Protein AF-A0A538U1G6-F1 (afdb_monomer)

Solvent-accessible surface area (backbone ato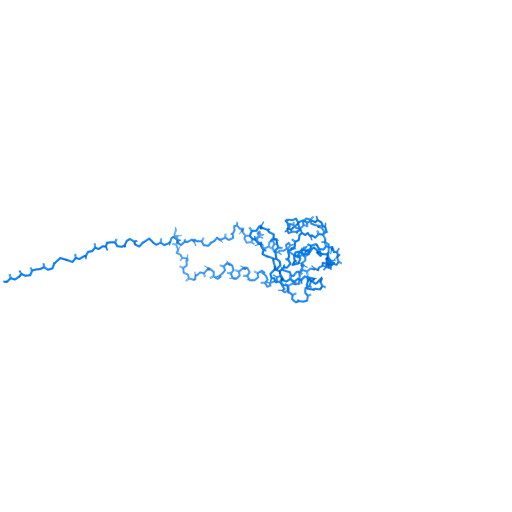ms only — not comparable to full-atom values): 9414 Å² total; per-residue (Å²): 134,85,90,82,88,84,81,88,82,83,86,78,81,78,78,76,78,78,81,74,76,73,84,72,76,93,62,54,72,68,61,48,52,50,55,58,54,55,48,62,74,30,71,32,44,47,66,42,70,46,66,48,100,86,64,50,39,25,27,69,40,59,41,85,93,20,35,31,42,76,36,66,58,49,61,65,27,33,53,58,24,49,74,87,37,44,70,78,46,56,79,68,60,72,68,76,65,52,76,70,41,69,43,47,32,38,28,35,47,94,91,38,81,44,80,31,66,32,50,31,32,59,55,52,68,67,61,49,51,48,53,52,49,47,49,51,45,59,67,50,48,68,70,56,62,96,78,76,80,72,86,78,132

Mean predicted aligned error: 11.82 Å

Nearest PDB structures (foldseek):
  5tnz-assembly1_A  TM=6.869E-01  e=6.426E-06  Homo sapiens
  5to0-assembly1_A  TM=6.856E-01  e=5.693E-06  Homo sapiens
  5m3n-assembly1_A  TM=6.978E-01  e=1.250E-05  Homo sapiens
  8e2k-assembly1_X  TM=6.583E-01  e=8.186E-06  Homo sapiens
  5to1-assembly1_A  TM=6.958E-01  e=2.433E-05  Homo sapiens

Sequence (153 aa):
MRTRSWLLLGALLLTSPAAAKEPKCPLDLATCLAQFEHMRDRPWLGVHLDPDSTGHSVVVDVGSGTPAQKAGLRPGDVLESIENRPPSEWFAGKAGWKNGDSGVIKVTRAGRTQNLTLRYEKIPEDVLAKAIGTHMIEGHLAYMHPGSETESH

InterPro domains:
  IPR036034 PDZ superfamily [G3DSA:2.30.42.10] (39-123)
  IPR036034 PDZ superfamily [SSF50156] (42-124)
  IPR041489 PDZ domain 6 [PF17820] (58-86)

pLDDT: mean 79.8, std 17.52, range [40.28, 97.5]

Secondary structure (DSSP, 8-state):
---------------PPP-------SS-HHHHHHHHHTTTTS-B--EEEEE-TTS-EEEEEE-TTSHHHHHT--TT-EEEEETTB-HHHHTTTTT-PPTT-EEEEEEEETTEEEEEEEE-BPPPHHHHHHHHHHIIIIIIITT--TT------

Radius of gyration: 25.15 Å; Cα contacts (8 Å, |Δi|>4): 191; chains: 1; bounding box: 76×28×74 Å

Foldseek 3Di:
DDDDDDDDDDDDDDDDDPPDPPDDDPDDPVVVVVVLVVLQFAFDQQFDWDQDPVGFTFTQDHDPPGLCVVQPHDGGKGWQDKQPHGPVCSVVVNPVDDQQDKIWTWTAHPNDIDTTITGTHGDDPVNSVVVVCCCCCVVPVVPPDPPPPPDDD

Structure (mmCIF, N/CA/C/O backbone):
data_AF-A0A538U1G6-F1
#
_entry.id   AF-A0A538U1G6-F1
#
loop_
_atom_site.group_PDB
_atom_site.id
_atom_site.type_symbol
_atom_site.label_atom_id
_atom_site.label_alt_id
_atom_site.label_comp_id
_atom_site.label_asym_id
_atom_site.label_entity_id
_atom_site.label_seq_id
_atom_site.pdbx_PDB_ins_code
_atom_site.Cartn_x
_atom_site.Cartn_y
_atom_site.Cartn_z
_atom_site.occupancy
_atom_site.B_iso_or_equiv
_atom_site.auth_seq_id
_atom_site.auth_comp_id
_atom_site.auth_asym_id
_atom_site.auth_atom_id
_atom_site.pdbx_PDB_model_num
ATOM 1 N N . MET A 1 1 ? -62.814 4.498 -55.520 1.00 43.91 1 MET A N 1
ATOM 2 C CA . MET A 1 1 ? -61.401 4.405 -55.963 1.00 43.91 1 MET A CA 1
ATOM 3 C C . MET A 1 1 ? -60.529 5.286 -55.068 1.00 43.91 1 MET A C 1
ATOM 5 O O . MET A 1 1 ? -60.924 6.422 -54.867 1.00 43.91 1 MET A O 1
ATOM 9 N N . ARG A 1 2 ? -59.366 4.762 -54.620 1.00 44.31 2 ARG A N 1
ATOM 10 C CA . ARG A 1 2 ? -58.181 5.435 -54.005 1.00 44.31 2 ARG A CA 1
ATOM 11 C C . ARG A 1 2 ? -58.363 6.068 -52.608 1.00 44.31 2 ARG A C 1
ATOM 13 O O . ARG A 1 2 ? -59.043 7.069 -52.476 1.00 44.31 2 ARG A O 1
ATOM 20 N N . THR A 1 3 ? -57.964 5.404 -51.514 1.00 60.50 3 THR A N 1
ATOM 21 C CA . THR A 1 3 ? -56.619 5.321 -50.873 1.00 60.50 3 THR A CA 1
ATOM 22 C C . THR A 1 3 ? -56.043 6.653 -50.364 1.00 60.50 3 THR A C 1
ATOM 24 O O . THR A 1 3 ? -55.771 7.538 -51.166 1.00 60.50 3 THR A O 1
ATOM 27 N N . ARG A 1 4 ? -55.721 6.739 -49.056 1.00 47.56 4 ARG A N 1
ATOM 28 C CA . ARG A 1 4 ? -54.328 6.757 -48.537 1.00 47.56 4 ARG A CA 1
ATOM 29 C C . ARG A 1 4 ? -54.223 7.068 -47.031 1.00 47.56 4 ARG A C 1
ATOM 31 O O . ARG A 1 4 ? -54.672 8.108 -46.568 1.00 47.56 4 ARG A O 1
ATOM 38 N N . SER A 1 5 ? -53.536 6.163 -46.328 1.00 54.09 5 SER A N 1
ATOM 39 C CA . SER A 1 5 ? -52.894 6.328 -45.020 1.00 54.09 5 SER A CA 1
ATOM 40 C C . SER A 1 5 ? -52.084 7.614 -44.894 1.00 54.09 5 SER A C 1
ATOM 42 O O . SER A 1 5 ? -51.380 7.969 -45.839 1.00 54.09 5 SER A O 1
ATOM 44 N N . TRP A 1 6 ? -52.060 8.201 -43.695 1.00 51.72 6 TRP A N 1
ATOM 45 C CA . TRP A 1 6 ? -50.956 9.046 -43.236 1.00 51.72 6 TRP A CA 1
ATOM 46 C C . TRP A 1 6 ? -50.348 8.438 -41.970 1.00 51.72 6 TRP A C 1
ATOM 48 O O . TRP A 1 6 ? -51.027 8.208 -40.972 1.00 51.72 6 TRP A O 1
ATOM 58 N N . LEU A 1 7 ? -49.072 8.089 -42.109 1.00 51.78 7 LEU A N 1
ATOM 59 C CA . LEU A 1 7 ? -48.207 7.424 -41.146 1.00 51.78 7 LEU A CA 1
ATOM 60 C C . LEU A 1 7 ? -47.632 8.428 -40.137 1.00 51.78 7 LEU A C 1
ATOM 62 O O . LEU A 1 7 ? -47.325 9.567 -40.477 1.00 51.78 7 LEU A O 1
ATOM 66 N N . LEU A 1 8 ? -47.453 7.931 -38.915 1.00 61.88 8 LEU A N 1
ATOM 67 C CA . LEU A 1 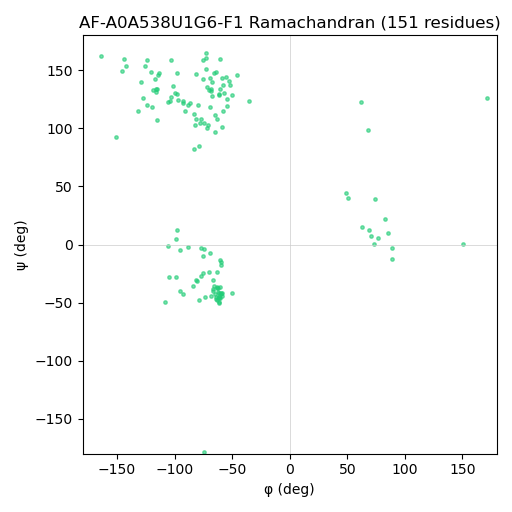8 ? -46.648 8.480 -37.824 1.00 61.88 8 LEU A CA 1
ATOM 68 C C . LEU A 1 8 ? -45.189 8.710 -38.254 1.00 61.88 8 LEU A C 1
ATOM 70 O O . LEU A 1 8 ? -44.619 7.855 -38.926 1.00 61.88 8 LEU A O 1
ATOM 74 N N . LEU A 1 9 ? -44.548 9.770 -37.753 1.00 51.62 9 LEU A N 1
ATOM 75 C CA . LEU A 1 9 ? -43.089 9.816 -37.587 1.00 51.62 9 LEU A CA 1
ATOM 76 C C . LEU A 1 9 ? -42.725 10.726 -36.405 1.00 51.62 9 LEU A C 1
ATOM 78 O O . LEU A 1 9 ? -42.587 11.939 -36.539 1.00 51.62 9 LEU A O 1
ATOM 82 N N . GLY A 1 10 ? -42.597 10.111 -35.228 1.00 51.12 10 GLY A N 1
ATOM 83 C CA . GLY A 1 10 ? -41.933 10.706 -34.072 1.00 51.12 10 GLY A CA 1
ATOM 84 C C . GLY A 1 10 ? -40.421 10.574 -34.234 1.00 51.12 10 GLY A C 1
ATOM 85 O O . GLY A 1 10 ? -39.904 9.464 -34.354 1.00 51.12 10 GLY A O 1
ATOM 86 N N . ALA A 1 11 ? -39.718 11.703 -34.262 1.00 56.59 11 ALA A N 1
ATOM 87 C CA . ALA A 1 11 ? -38.263 11.745 -34.292 1.00 56.59 11 ALA A CA 1
ATOM 88 C C . ALA A 1 11 ? -37.713 11.479 -32.881 1.00 56.59 11 ALA A C 1
ATOM 90 O O . ALA A 1 11 ? -37.776 12.341 -32.005 1.00 56.59 11 ALA A O 1
ATOM 91 N N . LEU A 1 12 ? -37.191 10.272 -32.660 1.00 56.81 12 LEU A N 1
ATOM 92 C CA . LEU A 1 12 ? -36.454 9.910 -31.453 1.00 56.81 12 LEU A CA 1
ATOM 93 C C . LEU A 1 12 ? -35.003 10.394 -31.614 1.00 56.81 12 LEU A C 1
ATOM 95 O O . LEU A 1 12 ? -34.222 9.802 -32.357 1.00 56.81 12 LEU A O 1
ATOM 99 N N . LEU A 1 13 ? -34.654 11.503 -30.958 1.00 55.91 13 LEU A N 1
ATOM 100 C CA . LEU A 1 13 ? -33.278 11.999 -30.895 1.00 55.91 13 LEU A CA 1
ATOM 101 C C . LEU A 1 13 ? -32.450 11.064 -30.003 1.00 55.91 13 LEU A C 1
ATOM 103 O O . LEU A 1 13 ? -32.545 11.103 -28.779 1.00 55.91 13 LEU A O 1
ATOM 107 N N . LEU A 1 14 ? -31.641 10.213 -30.633 1.00 55.81 14 LEU A N 1
ATOM 108 C CA . LEU A 1 14 ? -30.594 9.436 -29.976 1.00 55.81 14 LEU A CA 1
ATOM 109 C C . LEU A 1 14 ? -29.455 10.386 -29.586 1.00 55.81 14 LEU A C 1
ATOM 111 O O . LEU A 1 14 ? -28.635 10.761 -30.420 1.00 55.81 14 LEU A O 1
ATOM 115 N N . THR A 1 15 ? -29.393 10.789 -28.320 1.00 53.09 15 THR A N 1
ATOM 116 C CA . THR A 1 15 ? -28.192 11.419 -27.764 1.00 53.09 15 THR A CA 1
ATOM 117 C C . THR A 1 15 ? -27.143 10.333 -27.554 1.00 53.09 15 THR A C 1
ATOM 119 O O . THR A 1 15 ? -27.254 9.532 -26.625 1.00 53.09 15 THR A O 1
ATOM 122 N N . SER A 1 16 ? -26.137 10.266 -28.423 1.00 55.94 16 SER A N 1
ATOM 123 C CA . SER A 1 16 ? -24.970 9.413 -28.189 1.00 55.94 16 SER A CA 1
ATOM 124 C C . SER A 1 16 ? -24.265 9.850 -26.898 1.00 55.94 16 SER A C 1
ATOM 126 O O . SER A 1 16 ? -24.039 11.052 -26.725 1.00 55.94 16 SER A O 1
ATOM 128 N N . PRO A 1 17 ? -23.888 8.926 -25.994 1.00 53.06 17 PRO A N 1
ATOM 129 C CA . PRO A 1 17 ? -23.036 9.293 -24.880 1.00 53.06 17 PRO A CA 1
ATOM 130 C C . PRO A 1 17 ? -21.668 9.641 -25.466 1.00 53.06 17 PRO A C 1
ATOM 132 O O . PRO A 1 17 ? -21.107 8.886 -26.262 1.00 53.06 17 PRO A O 1
ATOM 135 N N . ALA A 1 18 ? -21.151 10.817 -25.118 1.00 51.97 18 ALA A N 1
ATOM 136 C CA . ALA A 1 18 ? -19.780 11.179 -25.425 1.00 51.97 18 ALA A CA 1
ATOM 137 C C . ALA A 1 18 ? -18.862 10.083 -24.867 1.00 51.97 18 ALA A C 1
ATOM 139 O O . ALA A 1 18 ? -18.870 9.820 -23.665 1.00 51.97 18 ALA A O 1
ATOM 140 N N . ALA A 1 19 ? -18.106 9.428 -25.746 1.00 51.38 19 ALA A N 1
ATOM 141 C CA . ALA A 1 19 ? -17.044 8.518 -25.357 1.00 51.38 19 ALA A CA 1
ATOM 142 C C . ALA A 1 19 ? -16.034 9.308 -24.515 1.00 51.38 19 ALA A C 1
ATOM 144 O O . ALA A 1 19 ? -15.253 10.104 -25.041 1.00 51.38 19 ALA A O 1
ATOM 145 N N . ALA A 1 20 ? -16.096 9.146 -23.195 1.00 51.38 20 ALA A N 1
ATOM 146 C CA . ALA A 1 20 ? -15.079 9.661 -22.301 1.00 51.38 20 ALA A CA 1
ATOM 147 C C . ALA A 1 20 ? -13.775 8.936 -22.655 1.00 51.38 20 ALA A C 1
ATOM 149 O O . ALA A 1 20 ? -13.654 7.737 -22.424 1.00 51.38 20 ALA A O 1
ATOM 150 N N . LYS A 1 21 ? -12.823 9.641 -23.278 1.00 52.31 21 LYS A N 1
ATOM 151 C CA . LYS A 1 21 ? -11.456 9.132 -23.425 1.00 52.31 21 LYS A CA 1
ATOM 152 C C . LYS A 1 21 ? -10.944 8.860 -22.016 1.00 52.31 21 LYS A C 1
ATOM 154 O O . LYS A 1 21 ? -10.838 9.796 -21.225 1.00 52.31 21 LYS A O 1
ATOM 159 N N . GLU A 1 22 ? -10.689 7.595 -21.707 1.00 53.59 22 GLU A N 1
ATOM 160 C CA . GLU A 1 22 ? -10.115 7.198 -20.426 1.00 53.59 22 GLU A CA 1
ATOM 161 C C . GLU A 1 22 ? -8.834 8.001 -20.166 1.00 53.59 22 GLU A C 1
ATOM 163 O O . GLU A 1 22 ? -8.087 8.314 -21.108 1.00 53.59 22 GLU A O 1
ATOM 168 N N . PRO A 1 23 ? -8.599 8.421 -18.914 1.00 57.72 23 PRO A N 1
ATOM 169 C CA . PRO A 1 23 ? -7.501 9.316 -18.606 1.00 57.72 23 PRO A CA 1
ATOM 170 C C . PRO A 1 23 ? -6.173 8.608 -18.881 1.00 57.72 23 PRO A C 1
ATOM 172 O O . PRO A 1 23 ? -5.778 7.685 -18.173 1.00 57.72 23 PRO A O 1
ATOM 175 N N . LYS A 1 24 ? -5.461 9.069 -19.913 1.00 68.31 24 LYS A N 1
ATOM 176 C CA . LYS A 1 24 ? -4.052 8.727 -20.120 1.00 68.31 24 LYS A CA 1
ATOM 177 C C . LYS A 1 24 ? -3.270 9.157 -18.875 1.00 68.31 24 LYS A C 1
ATOM 179 O O . LYS A 1 24 ? -3.506 10.254 -18.363 1.00 68.31 24 LYS A O 1
ATOM 184 N N . CYS A 1 25 ? -2.343 8.320 -18.405 1.00 74.44 25 CYS A N 1
ATOM 185 C CA . CYS A 1 25 ? -1.419 8.700 -17.335 1.00 74.44 25 CYS A CA 1
ATOM 186 C C . CYS A 1 25 ? -0.758 10.050 -17.691 1.00 74.44 25 CYS A C 1
ATOM 188 O O . CYS A 1 25 ? -0.262 10.192 -18.811 1.00 74.44 25 CYS A O 1
ATOM 190 N N . PRO A 1 26 ? -0.768 11.051 -16.793 1.00 82.19 26 PRO A N 1
ATOM 191 C CA . PRO A 1 26 ? -0.273 12.393 -17.105 1.00 82.19 26 PRO A CA 1
ATOM 192 C C . PRO A 1 26 ? 1.261 12.495 -17.116 1.00 82.19 26 PRO A C 1
ATOM 194 O O . PRO A 1 26 ? 1.795 13.569 -17.381 1.00 82.19 26 PRO A O 1
ATOM 197 N N . LEU A 1 27 ? 1.968 11.411 -16.786 1.00 85.81 27 LEU A N 1
ATOM 198 C CA . LEU A 1 27 ? 3.423 11.367 -16.656 1.00 85.81 27 LEU A CA 1
ATOM 199 C C . LEU A 1 27 ? 4.068 10.812 -17.928 1.00 85.81 27 LEU A C 1
ATOM 201 O O . LEU A 1 27 ? 3.511 9.926 -18.576 1.00 85.81 27 LEU A O 1
ATOM 205 N N . ASP A 1 28 ? 5.272 11.282 -18.257 1.00 88.81 28 ASP A N 1
ATOM 206 C CA . ASP A 1 28 ? 6.097 10.634 -19.276 1.00 88.81 28 ASP A CA 1
ATOM 207 C C . ASP A 1 28 ? 6.679 9.304 -18.760 1.00 88.81 28 ASP A C 1
ATOM 209 O O . ASP A 1 28 ? 6.750 9.054 -17.552 1.00 88.81 28 ASP A O 1
ATOM 213 N N . LEU A 1 29 ? 7.106 8.443 -19.689 1.00 86.38 29 LEU A N 1
ATOM 214 C CA . LEU A 1 29 ? 7.574 7.094 -19.370 1.00 86.38 29 LEU A CA 1
ATOM 215 C C . LEU A 1 29 ? 8.763 7.094 -18.400 1.00 86.38 29 LEU A C 1
ATOM 217 O O . LEU A 1 29 ? 8.792 6.276 -17.483 1.00 86.38 29 LEU A O 1
ATOM 221 N N . ALA A 1 30 ? 9.733 7.996 -18.575 1.00 89.50 30 ALA A N 1
ATOM 222 C CA . ALA A 1 30 ? 10.913 8.031 -17.718 1.00 89.50 30 ALA A CA 1
ATOM 223 C C . ALA A 1 30 ? 10.540 8.460 -16.292 1.00 89.50 30 ALA A C 1
ATOM 225 O O . ALA A 1 30 ? 10.943 7.805 -15.330 1.00 89.50 30 ALA A O 1
ATOM 226 N N . THR A 1 31 ? 9.698 9.487 -16.152 1.00 90.69 31 THR A N 1
ATOM 227 C CA . THR A 1 31 ? 9.171 9.917 -14.850 1.00 90.69 31 THR A CA 1
ATOM 228 C C . THR A 1 31 ? 8.347 8.818 -14.175 1.00 90.69 31 THR A C 1
ATOM 230 O O . THR A 1 31 ? 8.490 8.587 -12.974 1.00 90.69 31 THR A O 1
ATOM 233 N N . CYS A 1 32 ? 7.510 8.103 -14.929 1.00 87.62 32 CYS A N 1
ATOM 234 C CA . CYS A 1 32 ? 6.720 6.987 -14.410 1.00 87.62 32 CYS A CA 1
ATOM 235 C C . CYS A 1 32 ? 7.611 5.837 -13.903 1.00 87.62 32 CYS A C 1
ATOM 237 O O . CYS A 1 32 ? 7.446 5.365 -12.777 1.00 87.62 32 CYS A O 1
ATOM 239 N N . LEU A 1 33 ? 8.613 5.421 -14.683 1.00 89.75 33 LEU A N 1
ATOM 240 C CA . LEU A 1 33 ? 9.553 4.373 -14.272 1.00 89.75 33 LEU A CA 1
ATOM 241 C C . LEU A 1 33 ? 10.381 4.782 -13.045 1.00 89.75 33 LEU A C 1
ATOM 243 O O . LEU A 1 33 ? 10.596 3.952 -12.161 1.00 89.75 33 LEU A O 1
ATOM 247 N N . ALA A 1 34 ? 10.770 6.056 -12.937 1.00 88.94 34 ALA A N 1
ATOM 248 C CA . ALA A 1 34 ? 11.432 6.584 -11.745 1.00 88.94 34 ALA A CA 1
ATOM 249 C C . ALA A 1 34 ? 10.525 6.508 -10.500 1.00 88.94 34 ALA A C 1
ATOM 251 O O . ALA A 1 34 ? 10.985 6.158 -9.412 1.00 88.94 34 ALA A O 1
ATOM 252 N N . GLN A 1 35 ? 9.215 6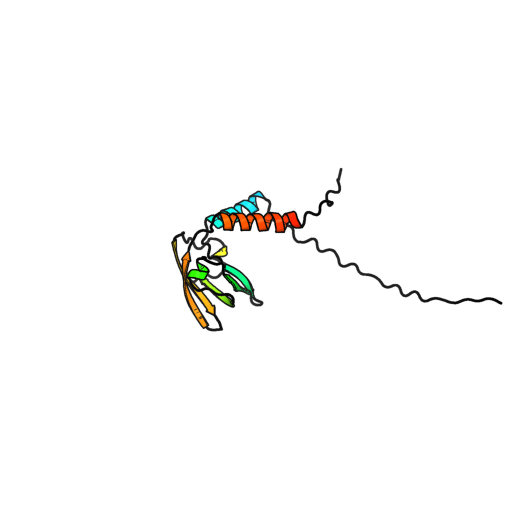.753 -10.642 1.00 86.88 35 GLN A N 1
ATOM 253 C CA . GLN A 1 35 ? 8.266 6.566 -9.536 1.00 86.88 35 GLN A CA 1
ATOM 254 C C . GLN A 1 35 ? 8.194 5.108 -9.069 1.00 86.88 35 GLN A C 1
ATOM 256 O O . GLN A 1 35 ? 8.167 4.857 -7.862 1.00 86.88 35 GLN A O 1
ATOM 261 N N . PHE A 1 36 ? 8.208 4.146 -9.995 1.00 88.56 36 PHE A N 1
ATOM 262 C CA . PHE A 1 36 ? 8.261 2.726 -9.645 1.00 88.56 36 PHE A CA 1
ATOM 263 C C . PHE A 1 36 ? 9.585 2.335 -8.979 1.00 88.56 36 PHE A C 1
ATOM 265 O O . PHE A 1 36 ? 9.586 1.556 -8.026 1.00 88.56 36 PHE A O 1
ATOM 272 N N . GLU A 1 37 ? 10.707 2.896 -9.430 1.00 86.06 37 GLU A N 1
ATOM 273 C CA . GLU A 1 37 ? 12.013 2.698 -8.799 1.00 86.06 37 GLU A CA 1
ATOM 274 C C . GLU A 1 37 ? 12.023 3.175 -7.343 1.00 86.06 37 GLU A C 1
ATOM 276 O O . GLU A 1 37 ? 12.469 2.432 -6.467 1.00 86.06 37 GLU A O 1
ATOM 281 N N . HIS A 1 38 ? 11.417 4.328 -7.050 1.00 84.94 38 HIS A N 1
ATOM 282 C CA . HIS A 1 38 ? 11.280 4.819 -5.678 1.00 84.94 38 HIS A CA 1
ATOM 283 C C . HIS A 1 38 ? 10.499 3.875 -4.754 1.00 84.94 38 HIS A C 1
ATOM 285 O O . HIS A 1 38 ? 10.615 3.992 -3.535 1.00 84.94 38 HIS A O 1
ATOM 291 N N . MET A 1 39 ? 9.724 2.916 -5.273 1.00 85.00 39 MET A N 1
ATOM 292 C CA . MET A 1 39 ? 9.079 1.907 -4.424 1.00 85.00 39 MET A CA 1
ATOM 293 C C . MET A 1 39 ? 10.079 0.910 -3.823 1.00 85.00 39 MET A C 1
ATOM 295 O O . MET A 1 39 ? 9.796 0.351 -2.766 1.00 85.00 39 MET A O 1
ATOM 299 N N . ARG A 1 40 ? 11.259 0.711 -4.432 1.00 84.44 40 ARG A N 1
ATOM 300 C CA . ARG A 1 40 ? 12.327 -0.149 -3.876 1.00 84.44 40 ARG A CA 1
ATOM 301 C C . ARG A 1 40 ? 12.925 0.412 -2.591 1.00 84.44 40 ARG A C 1
ATOM 303 O O . ARG A 1 40 ? 13.370 -0.349 -1.730 1.00 84.44 40 ARG A O 1
ATOM 310 N N . ASP A 1 41 ? 12.934 1.734 -2.478 1.00 79.69 41 ASP A N 1
ATOM 311 C CA . ASP A 1 41 ? 13.548 2.456 -1.365 1.00 79.69 41 ASP A CA 1
ATOM 312 C C . ASP A 1 41 ? 12.589 2.654 -0.193 1.00 79.69 41 ASP A C 1
ATOM 314 O O . ASP A 1 41 ? 12.955 3.216 0.840 1.00 79.69 41 ASP A O 1
ATOM 318 N N . ARG A 1 42 ? 11.342 2.202 -0.344 1.00 80.31 42 ARG A N 1
ATOM 319 C CA . ARG A 1 42 ? 10.268 2.479 0.595 1.00 80.31 42 ARG A CA 1
ATOM 320 C C . ARG A 1 42 ? 9.806 1.200 1.290 1.00 80.31 42 ARG A C 1
ATOM 322 O O . ARG A 1 42 ? 9.800 0.133 0.680 1.00 80.31 42 ARG A O 1
ATOM 329 N N . PRO A 1 43 ? 9.396 1.299 2.564 1.00 81.94 43 PRO A N 1
ATOM 330 C CA . PRO A 1 43 ? 8.787 0.195 3.290 1.00 81.94 43 PRO A CA 1
ATOM 331 C C . PRO A 1 43 ? 7.590 -0.369 2.534 1.00 81.94 43 PRO A C 1
ATOM 333 O O . PRO A 1 43 ? 6.642 0.352 2.218 1.00 81.94 43 PRO A O 1
ATOM 336 N N . TRP A 1 44 ? 7.625 -1.670 2.282 1.00 88.94 44 TRP A N 1
ATOM 337 C CA . TRP A 1 44 ? 6.528 -2.405 1.684 1.00 88.94 44 TRP A CA 1
ATOM 338 C C . TRP A 1 44 ? 5.806 -3.202 2.763 1.00 88.94 44 TRP A C 1
ATOM 340 O O . TRP A 1 44 ? 6.422 -3.942 3.525 1.00 88.94 44 TRP A O 1
ATOM 350 N N . LEU A 1 45 ? 4.488 -3.023 2.849 1.00 91.00 45 LEU A N 1
ATOM 351 C CA . LEU A 1 45 ? 3.653 -3.716 3.831 1.00 91.00 45 LEU A CA 1
ATOM 352 C C . LEU A 1 45 ? 2.952 -4.933 3.223 1.00 91.00 45 LEU A C 1
ATOM 354 O O . LEU A 1 45 ? 2.655 -5.878 3.947 1.00 91.00 45 LEU A O 1
ATOM 358 N N . GLY A 1 46 ? 2.692 -4.914 1.911 1.00 92.25 46 GLY A N 1
ATOM 359 C CA . GLY A 1 46 ? 1.914 -5.947 1.226 1.00 92.25 46 GLY A CA 1
ATOM 360 C C . GLY A 1 46 ? 0.407 -5.878 1.501 1.00 92.25 46 GLY A C 1
ATOM 361 O O . GLY A 1 46 ? -0.236 -6.914 1.657 1.00 92.25 46 GLY A O 1
ATOM 362 N N . VAL A 1 47 ? -0.143 -4.660 1.568 1.00 92.38 47 VAL A N 1
ATOM 363 C CA . VAL A 1 47 ? -1.589 -4.397 1.663 1.00 92.38 47 VAL A CA 1
ATOM 364 C C . VAL A 1 47 ? -2.102 -3.699 0.413 1.00 92.38 47 VAL A C 1
ATOM 366 O O . VAL A 1 47 ? -1.391 -2.878 -0.168 1.00 92.38 47 VAL A O 1
ATOM 369 N N . HIS A 1 48 ? -3.350 -3.980 0.056 1.00 91.19 48 HIS A N 1
ATOM 370 C CA . HIS A 1 48 ? -4.139 -3.134 -0.831 1.00 91.19 48 HIS A CA 1
ATOM 371 C C . HIS A 1 48 ? -5.046 -2.252 0.028 1.00 91.19 48 HIS A C 1
ATOM 373 O O . HIS A 1 48 ? -5.732 -2.764 0.920 1.00 91.19 48 HIS A O 1
ATOM 379 N N . LEU A 1 49 ? -5.029 -0.941 -0.219 1.00 91.56 49 LEU A N 1
ATOM 380 C CA . LEU A 1 49 ? -5.865 0.026 0.486 1.00 91.56 49 LEU A CA 1
ATOM 381 C C . LEU A 1 49 ? -6.788 0.730 -0.497 1.00 91.56 49 LEU A C 1
ATOM 383 O O . LEU A 1 49 ? -6.295 1.258 -1.490 1.00 91.56 49 LEU A O 1
ATOM 387 N N . ASP A 1 50 ? -8.063 0.831 -0.141 1.00 91.12 50 ASP A N 1
ATOM 388 C CA . ASP A 1 50 ? -9.022 1.693 -0.825 1.00 91.12 50 ASP A CA 1
ATOM 389 C C . ASP A 1 50 ? -9.537 2.774 0.128 1.00 91.12 50 ASP A C 1
ATOM 391 O O . ASP A 1 50 ? -9.740 2.507 1.318 1.00 91.12 50 ASP A O 1
ATOM 395 N N . PRO A 1 51 ? -9.751 4.008 -0.352 1.00 91.25 51 PRO A N 1
ATOM 396 C CA . PRO A 1 51 ? -10.438 5.018 0.432 1.00 91.25 51 PRO A CA 1
ATOM 397 C C . PRO A 1 51 ? -11.919 4.647 0.603 1.00 91.25 51 PRO A C 1
ATOM 399 O O . PRO A 1 51 ? -12.597 4.306 -0.366 1.00 91.25 51 PRO A O 1
ATOM 402 N N . ASP A 1 52 ? -12.447 4.761 1.822 1.00 91.56 52 ASP A N 1
ATOM 403 C CA . ASP A 1 52 ? -13.894 4.708 2.046 1.00 91.56 52 ASP A CA 1
ATOM 404 C C . ASP A 1 52 ? -14.596 6.008 1.605 1.00 91.56 52 ASP A C 1
ATOM 406 O O . ASP A 1 52 ? -13.972 6.967 1.143 1.00 91.56 52 ASP A O 1
ATOM 410 N N . SER A 1 53 ? -15.919 6.077 1.789 1.00 90.88 53 SER A N 1
ATOM 411 C CA . SER A 1 53 ? -16.722 7.267 1.461 1.00 90.88 53 SER A CA 1
ATOM 412 C C . SER A 1 53 ? -16.329 8.531 2.236 1.00 90.88 53 SER A C 1
ATOM 414 O O . SER A 1 53 ? -16.787 9.620 1.901 1.00 90.88 53 SER A O 1
ATOM 416 N N . THR A 1 54 ? -15.529 8.394 3.294 1.00 89.69 54 THR A N 1
ATOM 417 C CA . THR A 1 54 ? -15.018 9.492 4.122 1.00 89.69 54 THR A CA 1
ATOM 418 C C . THR A 1 54 ? -13.536 9.786 3.870 1.00 89.69 54 THR A C 1
ATOM 420 O O . THR A 1 54 ? -12.994 10.732 4.438 1.00 89.69 54 THR A O 1
ATOM 423 N N . GLY A 1 55 ? -12.891 9.025 2.980 1.00 87.56 5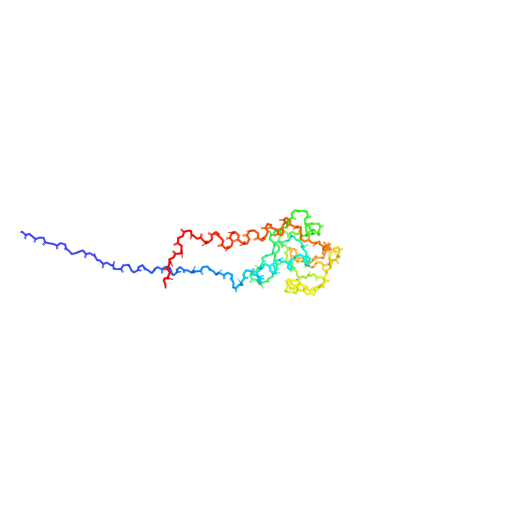5 GLY A N 1
ATOM 424 C CA . GLY A 1 55 ? -11.483 9.164 2.623 1.00 87.56 55 GLY A CA 1
ATOM 425 C C . GLY A 1 55 ? -10.514 8.429 3.552 1.00 87.56 55 GLY A C 1
ATOM 426 O O . GLY A 1 55 ? -9.304 8.630 3.434 1.00 87.56 55 GLY A O 1
ATOM 427 N N . HIS A 1 56 ? -10.993 7.581 4.467 1.00 90.31 56 HIS A N 1
ATOM 428 C CA . HIS A 1 56 ? -10.109 6.760 5.293 1.00 90.31 56 HIS A CA 1
ATOM 429 C C . HIS A 1 56 ? -9.535 5.594 4.493 1.00 90.31 56 HIS A C 1
ATOM 431 O O . HIS A 1 56 ? -10.237 4.977 3.698 1.00 90.31 56 HIS A O 1
ATOM 437 N N . SER A 1 57 ? -8.267 5.254 4.731 1.00 93.12 57 SER A N 1
ATOM 438 C CA . SER A 1 57 ? -7.612 4.128 4.063 1.00 93.12 57 SER A CA 1
ATOM 439 C C . SER A 1 57 ? -8.050 2.796 4.676 1.00 93.12 57 SER A C 1
ATOM 441 O O . SER A 1 57 ? -7.644 2.455 5.788 1.00 93.12 57 SER A O 1
ATOM 443 N N . VAL A 1 58 ? -8.861 2.034 3.945 1.00 95.44 58 VAL A N 1
ATOM 444 C CA . VAL A 1 58 ? -9.377 0.726 4.357 1.00 95.44 58 VAL A CA 1
ATOM 445 C C . VAL A 1 58 ? -8.569 -0.380 3.701 1.00 95.44 58 VAL A C 1
ATOM 447 O O . VAL A 1 58 ? -8.371 -0.382 2.491 1.00 95.44 58 VAL A O 1
ATOM 450 N N . VAL A 1 59 ? -8.122 -1.349 4.493 1.00 96.06 59 VAL A N 1
ATOM 451 C CA . VAL A 1 59 ? -7.485 -2.565 3.987 1.00 96.06 59 VAL A CA 1
ATOM 452 C C . VAL A 1 59 ? -8.535 -3.410 3.281 1.00 96.06 59 VAL A C 1
ATOM 454 O O . VAL A 1 59 ? -9.487 -3.866 3.912 1.00 96.06 59 VAL A O 1
ATOM 457 N N . VAL A 1 60 ? -8.351 -3.656 1.988 1.00 96.81 60 VAL A N 1
ATOM 458 C CA . VAL A 1 60 ? -9.248 -4.518 1.198 1.00 96.81 60 VAL A CA 1
ATOM 459 C C . VAL A 1 60 ? -8.633 -5.882 0.909 1.00 96.81 60 VAL A C 1
ATOM 461 O O . VAL A 1 60 ? -9.356 -6.870 0.829 1.00 96.81 60 VAL A O 1
ATOM 464 N N . ASP A 1 61 ? -7.302 -5.960 0.845 1.00 96.00 61 ASP A N 1
ATOM 465 C CA . ASP A 1 61 ? -6.571 -7.214 0.681 1.00 96.00 61 ASP A CA 1
ATOM 466 C C . ASP A 1 61 ? -5.237 -7.197 1.440 1.00 96.00 61 ASP A C 1
ATOM 468 O O . ASP A 1 61 ? -4.605 -6.149 1.619 1.00 96.00 61 ASP A O 1
ATOM 472 N N . VAL A 1 62 ? -4.813 -8.379 1.888 1.00 96.69 62 VAL A N 1
ATOM 473 C CA . VAL A 1 62 ? -3.537 -8.598 2.576 1.00 96.69 62 VAL A CA 1
ATOM 474 C C . VAL A 1 62 ? -2.840 -9.788 1.931 1.00 96.69 62 VAL A C 1
ATOM 476 O O . VAL A 1 62 ? -3.295 -10.927 2.048 1.00 96.69 62 VAL A O 1
ATOM 479 N N . GLY A 1 63 ? -1.694 -9.537 1.297 1.00 94.31 63 GLY A N 1
ATOM 480 C CA . GLY A 1 63 ? -0.955 -10.583 0.598 1.00 94.31 63 GLY A CA 1
ATOM 481 C C . GLY A 1 63 ? -0.413 -11.656 1.548 1.00 94.31 63 GLY A C 1
ATOM 482 O O . GLY A 1 63 ? -0.022 -11.375 2.685 1.00 94.31 63 GLY A O 1
ATOM 483 N N . SER A 1 64 ? -0.333 -12.899 1.075 1.00 94.62 64 SER A N 1
ATOM 484 C CA . SER A 1 64 ? 0.266 -13.997 1.843 1.00 94.62 64 SER A CA 1
ATOM 485 C C . SER A 1 64 ? 1.778 -13.805 2.023 1.00 94.62 64 SER A C 1
ATOM 487 O O . SER A 1 64 ? 2.470 -13.354 1.115 1.00 94.62 64 SER A O 1
ATOM 489 N N . GLY A 1 65 ? 2.295 -14.125 3.212 1.00 93.62 65 GLY A N 1
ATOM 490 C CA . GLY A 1 65 ? 3.711 -14.001 3.569 1.00 93.62 65 GLY A CA 1
ATOM 491 C C . GLY A 1 65 ? 4.197 -12.562 3.775 1.00 93.62 65 GLY A C 1
ATOM 492 O O . GLY A 1 65 ? 5.368 -12.353 4.099 1.00 93.62 65 GLY A O 1
ATOM 493 N N . THR A 1 66 ? 3.317 -11.572 3.621 1.00 95.75 66 THR A N 1
ATOM 494 C CA . THR A 1 66 ? 3.666 -10.151 3.699 1.00 95.75 66 THR A CA 1
ATOM 495 C C . THR A 1 66 ? 3.903 -9.681 5.138 1.00 95.75 66 THR A C 1
ATOM 497 O O . THR A 1 66 ? 3.390 -10.285 6.088 1.00 95.75 66 THR A O 1
ATOM 500 N N . PRO A 1 67 ? 4.635 -8.570 5.333 1.00 95.06 67 PRO A N 1
ATOM 501 C CA . PRO A 1 67 ? 4.730 -7.890 6.625 1.00 95.06 67 PRO A CA 1
ATOM 502 C C . PRO A 1 67 ? 3.381 -7.615 7.285 1.00 95.06 67 PRO A C 1
ATOM 504 O O . PRO A 1 67 ? 3.226 -7.821 8.488 1.00 95.06 67 PRO A O 1
ATOM 507 N N . ALA A 1 68 ? 2.392 -7.194 6.500 1.00 95.75 68 ALA A N 1
ATOM 508 C CA . ALA A 1 68 ? 1.052 -6.917 6.984 1.00 95.75 68 ALA A CA 1
ATOM 509 C C . ALA A 1 68 ? 0.350 -8.162 7.517 1.00 95.75 68 ALA A C 1
ATOM 511 O O . ALA A 1 68 ? -0.208 -8.125 8.616 1.00 95.75 68 ALA A O 1
ATOM 512 N N . GLN A 1 69 ? 0.436 -9.280 6.791 1.00 97.25 69 GLN A N 1
ATOM 513 C CA . GLN A 1 69 ? -0.112 -10.545 7.269 1.00 97.25 69 GLN A CA 1
ATOM 514 C C . GLN A 1 69 ? 0.562 -10.979 8.576 1.00 97.25 69 GLN A C 1
ATOM 516 O O . GLN A 1 69 ? -0.128 -11.337 9.530 1.00 97.25 69 GLN A O 1
ATOM 521 N N . LYS A 1 70 ? 1.899 -10.904 8.642 1.00 96.94 70 LYS A N 1
ATOM 522 C CA . LYS A 1 70 ? 2.686 -11.248 9.841 1.00 96.94 70 LYS A CA 1
ATOM 523 C C . LYS A 1 70 ? 2.315 -10.371 11.046 1.00 96.94 70 LYS A C 1
ATOM 525 O O . LYS A 1 70 ? 2.271 -10.870 12.165 1.00 96.94 70 LYS A O 1
ATOM 530 N N . ALA A 1 71 ? 2.014 -9.092 10.814 1.00 96.44 71 ALA A N 1
ATOM 531 C CA . ALA A 1 71 ? 1.556 -8.149 11.837 1.00 96.44 71 ALA A CA 1
ATOM 532 C C . ALA A 1 71 ? 0.085 -8.358 12.254 1.00 96.44 71 ALA A C 1
ATOM 534 O O . ALA A 1 71 ? -0.375 -7.761 13.226 1.00 96.44 71 ALA A O 1
ATOM 535 N N . GLY A 1 72 ? -0.666 -9.196 11.533 1.00 97.31 72 GLY A N 1
ATOM 536 C CA . GLY A 1 72 ? -2.067 -9.488 11.824 1.00 97.31 72 GLY A CA 1
ATOM 537 C C . GLY A 1 72 ? -3.060 -8.456 11.283 1.00 97.31 72 GLY A C 1
ATOM 538 O O . GLY A 1 72 ? -4.187 -8.393 11.792 1.00 97.31 72 GLY A O 1
ATOM 539 N N . LEU A 1 73 ? -2.671 -7.671 10.271 1.00 97.00 73 LEU A N 1
ATOM 540 C CA . LEU A 1 73 ? -3.602 -6.851 9.489 1.00 97.00 73 LEU A CA 1
ATOM 541 C C . LEU A 1 73 ? -4.592 -7.742 8.736 1.00 97.00 73 LEU A C 1
ATOM 543 O O . LEU A 1 73 ? -4.284 -8.882 8.377 1.00 97.00 73 LEU A O 1
ATOM 547 N N . ARG A 1 74 ? -5.806 -7.233 8.534 1.00 97.44 74 ARG A N 1
ATOM 548 C CA . ARG A 1 74 ? -6.914 -7.964 7.914 1.00 97.44 74 ARG A CA 1
ATOM 549 C C . ARG A 1 74 ? -7.738 -7.040 7.021 1.00 97.44 74 ARG A C 1
ATOM 551 O O . ARG A 1 74 ? -7.827 -5.849 7.317 1.00 97.44 74 ARG A O 1
ATOM 558 N N . PRO A 1 75 ? -8.405 -7.588 5.991 1.00 97.44 75 PRO A N 1
ATOM 559 C CA . PRO A 1 75 ? -9.447 -6.859 5.285 1.00 97.44 75 PRO A CA 1
ATOM 560 C C . PRO A 1 75 ? -10.492 -6.289 6.255 1.00 97.44 75 PRO A C 1
ATOM 562 O O . PRO A 1 75 ? -10.903 -6.963 7.205 1.00 97.44 75 PRO A O 1
ATOM 565 N N . GLY A 1 76 ? -10.899 -5.045 6.018 1.00 96.81 76 GLY A N 1
ATOM 566 C CA . GLY A 1 76 ? -11.799 -4.275 6.875 1.00 96.81 76 GLY A CA 1
ATOM 567 C C . GLY A 1 76 ? -11.111 -3.470 7.982 1.00 96.81 76 GLY A C 1
ATOM 568 O O . GLY A 1 76 ? -11.795 -2.739 8.696 1.00 96.81 76 GLY A O 1
ATOM 569 N N . ASP A 1 77 ? -9.788 -3.569 8.137 1.00 97.50 77 ASP A N 1
ATOM 570 C CA . ASP A 1 77 ? -9.047 -2.642 8.994 1.00 97.50 77 ASP A CA 1
ATOM 571 C C . ASP A 1 77 ? -9.049 -1.242 8.389 1.00 97.50 77 ASP A C 1
ATOM 573 O O . ASP A 1 77 ? -8.700 -1.062 7.224 1.00 97.50 77 ASP A O 1
ATOM 577 N N . VAL A 1 78 ? -9.365 -0.239 9.200 1.00 96.06 78 VAL A N 1
ATOM 578 C CA . VAL A 1 78 ? -9.134 1.163 8.847 1.00 96.06 78 VAL A CA 1
ATOM 579 C C . VAL A 1 78 ? -7.756 1.551 9.362 1.00 96.06 78 VAL A C 1
ATOM 581 O O . VAL A 1 78 ? -7.529 1.545 10.572 1.00 96.06 78 VAL A O 1
ATOM 584 N N . LEU A 1 79 ? -6.822 1.859 8.466 1.00 93.25 79 LEU A N 1
ATOM 585 C CA . LEU A 1 79 ? -5.458 2.231 8.832 1.00 93.25 79 LEU A CA 1
ATOM 586 C C . LEU A 1 79 ? -5.406 3.721 9.182 1.00 93.25 79 LEU A C 1
ATOM 588 O O . LEU A 1 79 ? -5.564 4.581 8.320 1.00 93.25 79 LEU A O 1
ATOM 592 N N . GLU A 1 80 ? -5.166 4.026 10.456 1.00 92.94 80 GLU A N 1
ATOM 593 C CA . GLU A 1 80 ? -5.194 5.402 10.964 1.00 92.94 80 GLU A CA 1
ATOM 594 C C . GLU A 1 80 ? -3.817 6.059 10.934 1.00 92.94 80 GLU A C 1
ATOM 596 O O . GLU A 1 80 ? -3.691 7.236 10.605 1.00 92.94 80 GLU A O 1
ATOM 601 N N . SER A 1 81 ? -2.775 5.321 11.327 1.00 90.62 81 SER A N 1
ATOM 602 C CA . SER A 1 81 ? -1.406 5.836 11.316 1.00 90.62 81 SER A CA 1
ATOM 603 C C . SER A 1 81 ? -0.360 4.736 11.431 1.00 90.62 81 SER A C 1
ATOM 605 O O . SER A 1 81 ? -0.638 3.628 11.890 1.00 90.62 81 SER A O 1
ATOM 607 N N . ILE A 1 82 ? 0.871 5.083 11.067 1.00 87.88 82 ILE A N 1
ATOM 608 C CA . ILE A 1 82 ? 2.072 4.296 11.340 1.00 87.88 82 ILE A CA 1
ATOM 609 C C . ILE A 1 82 ? 3.080 5.223 12.014 1.00 87.88 82 ILE A C 1
ATOM 611 O O . ILE A 1 82 ? 3.362 6.298 11.484 1.00 87.88 82 ILE A O 1
ATOM 615 N N . GLU A 1 83 ? 3.596 4.851 13.188 1.00 86.69 83 GLU A N 1
ATOM 616 C CA . GLU A 1 83 ? 4.476 5.719 13.994 1.00 86.69 83 GLU A CA 1
ATOM 617 C C . GLU A 1 83 ? 3.879 7.127 14.206 1.00 86.69 83 GLU A C 1
ATOM 619 O O . GLU A 1 83 ? 4.567 8.145 14.128 1.00 86.69 83 GLU A O 1
ATOM 624 N N . ASN A 1 84 ? 2.561 7.190 14.439 1.00 84.44 84 ASN A N 1
ATOM 625 C CA . ASN A 1 84 ? 1.775 8.423 14.590 1.00 84.44 84 ASN A CA 1
ATOM 626 C C . ASN A 1 84 ? 1.738 9.341 13.352 1.00 84.44 84 ASN A C 1
ATOM 628 O O . ASN A 1 84 ? 1.324 10.493 13.468 1.00 84.44 84 ASN A O 1
ATOM 632 N N . ARG A 1 85 ? 2.128 8.853 12.167 1.00 84.88 85 ARG A N 1
ATOM 633 C CA . ARG A 1 85 ? 1.997 9.587 10.900 1.00 84.88 85 ARG A CA 1
ATOM 634 C C . ARG A 1 85 ? 0.794 9.091 10.095 1.00 84.88 85 ARG A C 1
ATOM 636 O O . ARG A 1 85 ? 0.611 7.874 9.998 1.00 84.88 85 ARG A O 1
ATOM 643 N N . PRO A 1 86 ? -0.014 9.992 9.511 1.00 83.12 86 PRO A N 1
ATOM 644 C CA . PRO A 1 86 ? -1.210 9.614 8.771 1.00 83.12 86 PRO A CA 1
ATOM 645 C C . PRO A 1 86 ? -0.877 8.979 7.413 1.00 83.12 86 PRO A C 1
ATOM 647 O O . PRO A 1 86 ? 0.235 9.158 6.889 1.00 83.12 86 PRO A O 1
ATOM 650 N N . PRO A 1 87 ? -1.863 8.316 6.775 1.00 76.38 87 PRO A N 1
ATOM 651 C CA . PRO A 1 87 ? -1.652 7.673 5.498 1.00 76.38 87 PRO A CA 1
ATOM 652 C C . PRO A 1 87 ? -1.210 8.592 4.338 1.00 76.38 87 PRO A C 1
ATOM 654 O O . PRO A 1 87 ? -0.709 8.144 3.314 1.00 76.38 87 PRO A O 1
ATOM 657 N N . SER A 1 88 ? -1.340 9.902 4.455 1.00 74.25 88 SER A N 1
ATOM 658 C CA . SER A 1 88 ? -0.840 10.823 3.431 1.00 74.25 88 SER A CA 1
ATOM 659 C C . SER A 1 88 ? 0.688 10.997 3.460 1.00 74.25 88 SER A C 1
ATOM 661 O O . SE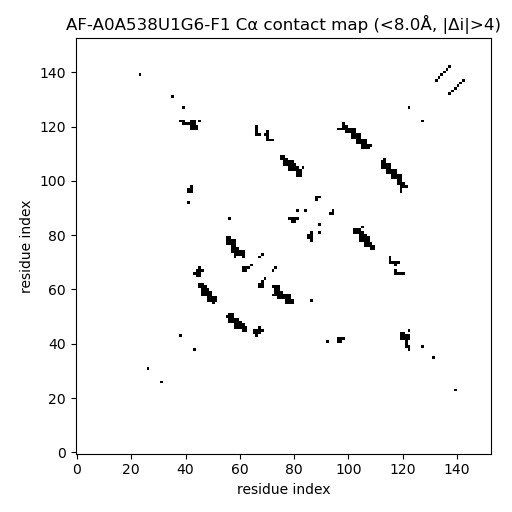R A 1 88 ? 1.292 11.334 2.443 1.00 74.25 88 SER A O 1
ATOM 663 N N . GLU A 1 89 ? 1.347 10.763 4.601 1.00 72.00 89 GLU A N 1
ATOM 664 C CA . GLU A 1 89 ? 2.761 11.122 4.795 1.00 72.00 89 GLU A CA 1
ATOM 665 C C . GLU A 1 89 ? 3.745 9.978 4.512 1.00 72.00 89 GLU A C 1
ATOM 667 O O . GLU A 1 89 ? 4.797 10.186 3.900 1.00 72.00 89 GLU A O 1
ATOM 672 N N . TRP A 1 90 ? 3.410 8.752 4.913 1.00 69.06 90 TRP A N 1
ATOM 673 C CA . TRP A 1 90 ? 4.189 7.545 4.600 1.00 69.06 90 TRP A CA 1
ATOM 674 C C . TRP A 1 90 ? 4.192 7.219 3.095 1.00 69.06 90 TRP A C 1
ATOM 676 O O . TRP A 1 90 ? 5.234 6.822 2.559 1.00 69.06 90 TRP A O 1
ATOM 686 N N . PHE A 1 91 ? 3.076 7.461 2.382 1.00 61.09 91 PHE A N 1
ATOM 687 C CA . PHE A 1 91 ? 2.975 7.230 0.939 1.00 61.09 91 PHE A CA 1
ATOM 688 C C . PHE A 1 91 ? 3.819 8.200 0.095 1.00 61.09 91 PHE A C 1
ATOM 690 O O . PHE A 1 91 ? 4.009 7.963 -1.097 1.00 61.09 91 PHE A O 1
ATOM 697 N N . ALA A 1 92 ? 4.415 9.215 0.714 1.00 62.25 92 ALA A N 1
ATOM 698 C CA . ALA A 1 92 ? 5.373 10.105 0.074 1.00 62.25 92 ALA A CA 1
ATOM 699 C C . ALA A 1 92 ? 6.843 9.738 0.366 1.00 62.25 92 ALA A C 1
ATOM 701 O O . ALA A 1 92 ? 7.737 10.491 -0.002 1.00 62.25 92 ALA A O 1
ATOM 702 N N . GLY A 1 93 ? 7.119 8.630 1.073 1.00 64.50 93 GL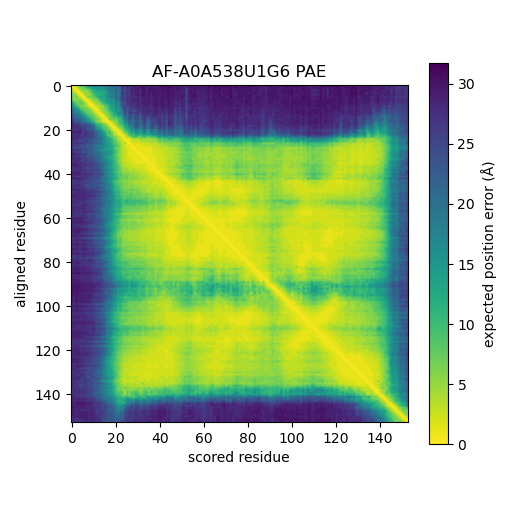Y A N 1
ATOM 703 C CA . GLY A 1 93 ? 8.488 8.240 1.448 1.00 64.50 93 GLY A CA 1
ATOM 704 C C . GLY A 1 93 ? 9.129 9.137 2.518 1.00 64.50 93 GLY A C 1
ATOM 705 O O . GLY A 1 93 ? 10.296 8.970 2.854 1.00 64.50 93 GLY A O 1
ATOM 706 N N . LYS A 1 94 ? 8.365 10.061 3.116 1.00 66.25 94 LYS A N 1
ATOM 707 C CA . LYS A 1 94 ? 8.852 11.053 4.096 1.00 66.25 94 LYS A CA 1
ATOM 708 C C . LYS A 1 94 ? 9.138 10.472 5.485 1.00 66.25 94 LYS A C 1
ATOM 710 O O . LYS A 1 94 ? 9.576 11.186 6.386 1.00 66.25 94 LYS A O 1
ATOM 715 N N . ALA A 1 95 ? 8.846 9.190 5.684 1.00 67.50 95 ALA A N 1
ATOM 716 C CA . ALA A 1 95 ? 8.969 8.520 6.970 1.00 67.50 95 ALA A CA 1
ATOM 717 C C . ALA A 1 95 ? 10.417 8.159 7.343 1.00 67.50 95 ALA A C 1
ATOM 719 O O . ALA A 1 95 ? 10.737 8.106 8.526 1.00 67.50 95 ALA A O 1
ATOM 720 N N . GLY A 1 96 ? 11.293 7.956 6.351 1.00 73.38 96 GLY A N 1
ATOM 721 C CA . GLY A 1 96 ? 12.706 7.627 6.575 1.00 73.38 96 GLY A CA 1
ATOM 722 C C . GLY A 1 96 ? 12.967 6.236 7.173 1.00 73.38 96 GLY A C 1
ATOM 723 O O . GLY A 1 96 ? 14.081 5.982 7.625 1.00 73.38 96 GLY A O 1
ATOM 724 N N . TRP A 1 97 ? 11.965 5.349 7.202 1.00 80.19 97 TRP A N 1
ATOM 725 C CA . TRP A 1 97 ? 12.110 3.988 7.731 1.00 80.19 97 TRP A CA 1
ATOM 726 C C . TRP A 1 97 ? 12.992 3.127 6.832 1.00 80.19 97 TRP A C 1
ATOM 728 O O . TRP A 1 97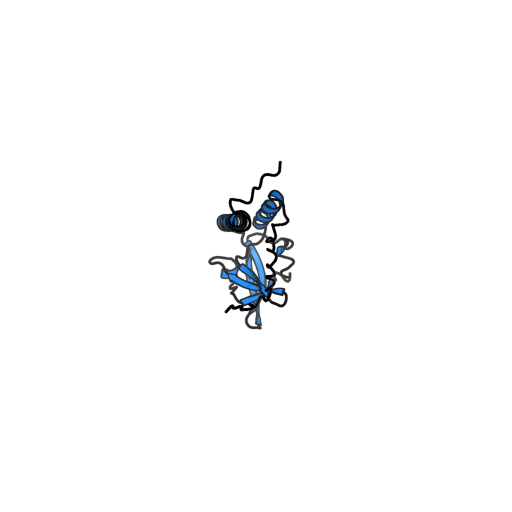 ? 12.926 3.210 5.602 1.00 80.19 97 TRP A O 1
ATOM 738 N N . LYS A 1 98 ? 13.789 2.264 7.458 1.00 81.06 98 LYS A N 1
ATOM 739 C CA . LYS A 1 98 ? 14.696 1.343 6.781 1.00 81.06 98 LYS A CA 1
ATOM 740 C C . LYS A 1 98 ? 14.125 -0.068 6.771 1.00 81.06 98 LYS A C 1
ATOM 742 O O . LYS A 1 98 ? 13.293 -0.455 7.589 1.00 81.06 98 LYS A O 1
ATOM 747 N N . ASN A 1 99 ? 14.620 -0.873 5.838 1.00 84.19 99 ASN A N 1
ATOM 748 C CA . ASN A 1 99 ? 14.337 -2.301 5.825 1.00 84.19 99 ASN A CA 1
ATOM 749 C C . ASN A 1 99 ? 14.774 -2.954 7.144 1.00 84.19 99 ASN A C 1
ATOM 751 O O . ASN A 1 99 ? 15.920 -2.793 7.562 1.00 84.19 99 ASN A O 1
ATOM 755 N N . GLY A 1 100 ? 13.884 -3.736 7.748 1.00 85.69 100 GLY A N 1
ATOM 756 C CA . GLY A 1 100 ? 14.116 -4.416 9.016 1.00 85.69 100 GLY A CA 1
ATOM 757 C C . GLY A 1 100 ? 13.750 -3.603 10.258 1.00 85.69 100 GLY A C 1
ATOM 758 O O . GLY A 1 100 ? 13.640 -4.215 11.323 1.00 85.69 100 GLY A O 1
ATOM 759 N N . ASP A 1 101 ? 13.507 -2.292 10.131 1.00 89.44 101 ASP A N 1
ATOM 760 C CA . ASP A 1 101 ? 12.935 -1.488 11.214 1.00 89.44 101 ASP A CA 1
ATOM 761 C C . ASP A 1 101 ? 11.545 -2.033 11.582 1.00 89.44 101 ASP A C 1
ATOM 763 O O . ASP A 1 101 ? 10.899 -2.743 10.807 1.00 89.44 101 ASP A O 1
ATOM 767 N N . SER A 1 102 ? 11.072 -1.714 12.781 1.00 91.38 102 SER A N 1
ATOM 768 C CA . SER A 1 102 ? 9.704 -2.022 13.200 1.00 91.38 102 SER A CA 1
ATOM 769 C C . SER A 1 102 ? 8.974 -0.743 13.555 1.00 91.38 102 SER A C 1
ATOM 771 O O . SER A 1 102 ? 9.591 0.201 14.043 1.00 91.38 102 SER A O 1
ATOM 773 N N . GLY A 1 103 ? 7.666 -0.725 13.327 1.00 89.56 103 GLY A N 1
ATOM 774 C CA . GLY A 1 103 ? 6.820 0.363 13.776 1.00 89.56 103 GLY A CA 1
ATOM 775 C C . GLY A 1 103 ? 5.443 -0.090 14.223 1.00 89.56 103 GLY A C 1
ATOM 776 O O . GLY A 1 103 ? 4.978 -1.186 13.902 1.00 89.56 103 GLY A O 1
ATOM 777 N N . VAL A 1 104 ? 4.805 0.764 15.010 1.00 93.06 104 VAL A N 1
ATOM 778 C CA . VAL A 1 104 ? 3.450 0.587 15.506 1.00 93.06 104 VAL A CA 1
ATOM 779 C C . VAL A 1 104 ? 2.477 1.167 14.492 1.00 93.06 104 VAL A C 1
ATOM 781 O O . VAL A 1 104 ? 2.490 2.362 14.193 1.00 93.06 104 VAL A O 1
ATOM 784 N N . ILE A 1 105 ? 1.602 0.304 13.994 1.00 93.00 105 ILE A N 1
ATOM 785 C CA . ILE A 1 105 ? 0.468 0.654 13.154 1.00 93.00 105 ILE A CA 1
ATOM 786 C C . ILE A 1 105 ? -0.758 0.742 14.044 1.00 93.00 105 ILE A C 1
ATOM 788 O O . ILE A 1 105 ? -1.102 -0.219 14.734 1.00 93.00 105 ILE A O 1
ATOM 792 N N . LYS A 1 106 ? -1.430 1.887 14.008 1.00 95.56 106 LYS A N 1
ATOM 793 C CA . LYS A 1 106 ? -2.741 2.055 14.619 1.00 95.56 106 LYS A CA 1
ATOM 794 C C . LYS A 1 106 ? -3.807 1.777 13.569 1.00 95.56 106 LYS A C 1
ATOM 796 O O . LYS A 1 106 ? -3.836 2.431 12.525 1.00 95.56 106 LYS A O 1
ATOM 801 N N . VAL A 1 107 ? -4.681 0.826 13.866 1.00 96.75 107 VAL A N 1
ATOM 802 C CA . VAL A 1 107 ? -5.844 0.504 13.040 1.00 96.75 107 VAL A CA 1
ATOM 803 C C . VAL A 1 107 ? -7.117 0.546 13.861 1.00 96.75 107 VAL A C 1
ATOM 805 O O . VAL A 1 107 ? -7.092 0.265 15.057 1.00 96.75 107 VAL A O 1
ATOM 808 N N . THR A 1 108 ? -8.242 0.812 13.215 1.00 97.44 108 THR A N 1
ATOM 809 C CA . THR A 1 108 ? -9.562 0.567 13.787 1.00 97.44 108 THR A CA 1
ATOM 810 C C . THR A 1 108 ? -10.179 -0.661 13.130 1.00 97.44 108 THR A C 1
ATOM 812 O O . THR A 1 108 ? -10.351 -0.718 11.915 1.00 97.44 108 THR A O 1
ATOM 815 N N . ARG A 1 109 ? -10.524 -1.655 13.956 1.00 97.00 109 ARG A N 1
ATOM 816 C CA . ARG A 1 109 ? -11.146 -2.918 13.546 1.00 97.00 109 ARG A CA 1
ATOM 817 C C . ARG A 1 109 ? -12.448 -3.106 14.307 1.00 97.00 109 ARG A C 1
ATOM 819 O O . ARG A 1 109 ? -12.443 -3.173 15.536 1.00 97.00 109 ARG A O 1
ATOM 826 N N . ALA A 1 110 ? -13.564 -3.202 13.583 1.00 94.50 110 ALA A N 1
ATOM 827 C CA . ALA A 1 110 ? -14.901 -3.346 14.172 1.00 94.50 110 ALA A CA 1
ATOM 828 C C . ALA A 1 110 ? -15.182 -2.309 15.288 1.00 94.50 110 ALA A C 1
ATOM 830 O O . ALA A 1 110 ? -15.659 -2.648 16.372 1.00 94.50 110 ALA A O 1
ATOM 831 N N . GLY A 1 111 ? -14.813 -1.047 15.034 1.00 94.81 111 GLY A N 1
ATOM 832 C CA . GLY A 1 111 ? -15.013 0.077 15.955 1.00 94.81 111 GLY A CA 1
ATOM 833 C C . GLY A 1 111 ? -14.043 0.144 17.140 1.00 94.81 111 GLY A C 1
ATOM 834 O O . GLY A 1 111 ? -14.225 0.985 18.015 1.00 94.81 111 GLY A O 1
ATOM 835 N N . ARG A 1 112 ? -13.024 -0.724 17.202 1.00 96.75 112 ARG A N 1
ATOM 836 C CA . ARG A 1 112 ? -12.006 -0.699 18.261 1.00 96.75 112 ARG A CA 1
ATOM 837 C C . ARG A 1 112 ? -10.634 -0.398 17.688 1.00 96.75 112 ARG A C 1
ATOM 839 O O . ARG A 1 112 ? -10.191 -1.072 16.760 1.00 96.75 112 ARG A O 1
ATOM 846 N N . THR A 1 113 ? -9.943 0.549 18.308 1.00 96.81 113 THR A N 1
ATOM 847 C CA . THR A 1 113 ? -8.548 0.846 17.992 1.00 96.81 113 THR A CA 1
ATOM 848 C C . THR A 1 113 ? -7.639 -0.290 18.463 1.00 96.81 113 THR A C 1
ATOM 850 O O . THR A 1 113 ? -7.746 -0.767 19.595 1.00 96.81 113 THR A O 1
ATOM 853 N N . GLN A 1 114 ? -6.732 -0.718 17.592 1.00 97.12 114 GLN A N 1
ATOM 854 C CA . GLN A 1 114 ? -5.717 -1.733 17.834 1.00 97.12 114 GLN A CA 1
ATOM 855 C C . GLN A 1 114 ? -4.356 -1.189 17.407 1.00 97.12 114 GLN A C 1
ATOM 857 O O . GLN A 1 114 ? -4.233 -0.546 16.367 1.00 97.12 114 GLN A O 1
ATOM 862 N N . ASN A 1 115 ? -3.332 -1.490 18.200 1.00 96.88 115 ASN A N 1
ATOM 863 C CA . ASN A 1 115 ? -1.948 -1.227 17.838 1.00 96.88 115 ASN A CA 1
ATOM 864 C C . ASN A 1 115 ? -1.299 -2.549 17.432 1.00 96.88 115 ASN A C 1
ATOM 866 O O . ASN A 1 115 ? -1.298 -3.503 18.211 1.00 96.88 115 ASN A O 1
ATOM 870 N N . LEU A 1 116 ? -0.755 -2.598 16.221 1.00 96.06 116 LEU A N 1
ATOM 871 C CA . LEU A 1 116 ? -0.057 -3.750 15.667 1.00 96.06 116 LEU A CA 1
ATOM 872 C C . LEU A 1 116 ? 1.407 -3.381 15.449 1.00 96.06 116 LEU A C 1
ATOM 874 O O . LEU A 1 116 ? 1.705 -2.324 14.901 1.00 96.06 116 LEU A O 1
ATOM 878 N N . THR A 1 117 ? 2.328 -4.245 15.859 1.00 95.50 117 THR A N 1
ATOM 879 C CA . THR A 1 117 ? 3.745 -4.074 15.530 1.00 95.50 117 THR A CA 1
ATOM 880 C C . THR A 1 117 ? 4.017 -4.715 14.176 1.00 95.50 117 THR A C 1
ATOM 882 O O . THR A 1 117 ? 3.789 -5.910 13.996 1.00 95.50 117 THR A O 1
ATOM 885 N N . LEU A 1 118 ? 4.521 -3.928 13.228 1.00 93.19 118 LEU A N 1
ATOM 886 C CA . LEU A 1 118 ? 4.892 -4.377 11.893 1.00 93.19 118 LEU A CA 1
ATOM 887 C C . LEU A 1 118 ? 6.393 -4.200 11.684 1.00 93.19 118 LEU A C 1
ATOM 889 O O . LEU A 1 118 ? 6.944 -3.143 11.978 1.00 93.19 118 LEU A O 1
ATOM 893 N N . ARG A 1 119 ? 7.044 -5.230 11.142 1.00 92.62 119 ARG A N 1
ATOM 894 C CA . ARG A 1 119 ? 8.433 -5.160 10.689 1.00 92.62 119 ARG A CA 1
ATOM 895 C C . ARG A 1 119 ? 8.461 -4.788 9.214 1.00 92.62 119 ARG A C 1
ATOM 897 O O . ARG A 1 119 ? 7.888 -5.504 8.402 1.00 92.62 119 ARG A O 1
ATOM 904 N N . TYR A 1 120 ? 9.121 -3.694 8.867 1.00 89.88 120 TYR A N 1
ATOM 905 C CA . TYR A 1 120 ? 9.208 -3.232 7.490 1.00 89.88 120 TYR A CA 1
ATOM 906 C C . TYR A 1 120 ? 10.113 -4.142 6.665 1.00 89.88 120 TYR A C 1
ATOM 908 O O . TYR A 1 120 ? 11.217 -4.497 7.088 1.00 89.88 120 TYR A O 1
ATOM 916 N N . GLU A 1 121 ? 9.662 -4.476 5.462 1.00 89.94 121 GLU A N 1
ATOM 917 C CA . GLU A 1 121 ? 10.443 -5.223 4.481 1.00 89.94 121 GLU A CA 1
ATOM 918 C C . GLU A 1 121 ? 10.516 -4.423 3.173 1.00 89.94 121 GLU A C 1
ATOM 920 O O . GLU A 1 121 ? 9.706 -3.524 2.926 1.00 89.94 121 GLU A O 1
ATOM 925 N N . LYS A 1 122 ? 11.513 -4.721 2.337 1.00 90.06 122 LYS A N 1
ATOM 926 C CA . LYS A 1 122 ? 11.529 -4.250 0.949 1.00 90.06 122 LYS A CA 1
ATOM 927 C C . LYS A 1 122 ? 10.493 -5.013 0.140 1.00 90.06 122 LYS A C 1
ATOM 929 O O . LYS A 1 122 ? 10.223 -6.180 0.419 1.00 90.06 122 LYS A O 1
ATOM 934 N N . ILE A 1 123 ? 9.965 -4.367 -0.894 1.00 90.62 123 ILE A N 1
ATOM 935 C CA . ILE A 1 123 ? 9.174 -5.074 -1.895 1.00 90.62 123 ILE A CA 1
ATOM 936 C C . ILE A 1 123 ? 10.053 -6.144 -2.573 1.00 90.62 123 ILE A C 1
ATOM 938 O O . ILE A 1 123 ? 11.169 -5.824 -2.994 1.00 90.62 123 ILE A O 1
ATOM 942 N N . PRO A 1 124 ? 9.598 -7.406 -2.662 1.00 92.19 124 PRO A N 1
ATOM 943 C CA . PRO A 1 124 ? 10.276 -8.426 -3.449 1.00 92.19 124 PRO A CA 1
ATOM 944 C C . PRO A 1 124 ? 10.380 -8.012 -4.922 1.00 92.19 124 PRO A C 1
ATOM 946 O O . PRO A 1 124 ? 9.469 -7.379 -5.461 1.00 92.19 124 PRO A O 1
ATOM 949 N N . GLU A 1 125 ? 11.490 -8.351 -5.578 1.00 92.06 125 GLU A N 1
ATOM 950 C CA . GLU A 1 125 ? 11.755 -7.913 -6.956 1.00 92.06 125 GLU A CA 1
ATOM 951 C C . GLU A 1 125 ? 10.720 -8.444 -7.953 1.00 92.06 125 GLU A C 1
ATOM 953 O O . GLU A 1 125 ? 10.300 -7.719 -8.852 1.00 92.06 125 GLU A O 1
ATOM 958 N N . ASP A 1 126 ? 10.260 -9.678 -7.764 1.00 93.12 126 ASP A N 1
ATOM 959 C CA . ASP A 1 126 ? 9.217 -10.311 -8.569 1.00 93.12 126 ASP A CA 1
ATOM 960 C C . ASP A 1 126 ? 7.853 -9.629 -8.384 1.00 93.12 126 ASP A C 1
ATOM 962 O O . ASP A 1 126 ? 7.140 -9.386 -9.359 1.00 93.12 126 ASP A O 1
ATOM 966 N N . VAL A 1 127 ? 7.513 -9.242 -7.151 1.00 91.94 127 VAL A N 1
ATOM 967 C CA . VAL A 1 127 ? 6.295 -8.478 -6.846 1.00 91.94 127 VAL A CA 1
ATOM 968 C C . VAL A 1 127 ? 6.353 -7.089 -7.485 1.00 91.94 127 VAL A C 1
ATOM 970 O O . VAL A 1 127 ? 5.370 -6.649 -8.083 1.00 91.94 127 VAL A O 1
ATOM 973 N N . LEU A 1 128 ? 7.501 -6.411 -7.414 1.00 91.81 128 LEU A N 1
ATOM 974 C CA . LEU A 1 128 ? 7.703 -5.120 -8.071 1.00 91.81 128 LEU A CA 1
ATOM 975 C C . LEU A 1 128 ? 7.611 -5.240 -9.597 1.00 91.81 128 LEU A C 1
ATOM 977 O O . LEU A 1 128 ? 6.908 -4.454 -10.232 1.00 91.81 128 LEU A O 1
ATOM 981 N N . ALA A 1 129 ? 8.284 -6.228 -10.187 1.00 92.12 129 ALA A N 1
ATOM 982 C CA . ALA A 1 129 ? 8.243 -6.477 -11.624 1.00 92.12 129 ALA A CA 1
ATOM 983 C C . ALA A 1 129 ? 6.813 -6.766 -12.096 1.00 92.12 129 ALA A C 1
ATOM 985 O O . ALA A 1 129 ? 6.374 -6.212 -13.105 1.00 92.12 129 ALA A O 1
ATOM 986 N N . LYS A 1 130 ? 6.053 -7.562 -11.332 1.00 90.81 130 LYS A N 1
ATOM 987 C CA . LYS A 1 130 ? 4.634 -7.813 -11.598 1.00 90.81 130 LYS A CA 1
ATOM 988 C C . LYS A 1 130 ? 3.810 -6.529 -11.530 1.00 90.81 130 LYS A C 1
ATOM 990 O O . LYS A 1 130 ? 2.988 -6.310 -12.415 1.00 90.81 130 LYS A O 1
ATOM 995 N N . ALA A 1 131 ? 4.020 -5.681 -10.522 1.00 88.56 131 ALA A N 1
ATOM 996 C CA . ALA A 1 131 ? 3.295 -4.417 -10.385 1.00 88.56 131 ALA A CA 1
ATOM 997 C C . ALA A 1 131 ? 3.549 -3.479 -11.578 1.00 88.56 131 ALA A C 1
ATOM 999 O O . ALA A 1 131 ? 2.597 -2.966 -12.166 1.00 88.56 131 ALA A O 1
ATOM 1000 N N . ILE A 1 132 ? 4.815 -3.324 -11.984 1.00 90.62 132 ILE A N 1
ATOM 1001 C CA . ILE A 1 132 ? 5.196 -2.538 -13.167 1.00 90.62 132 ILE A CA 1
ATOM 1002 C C . ILE A 1 132 ? 4.560 -3.142 -14.422 1.00 90.62 132 ILE A C 1
ATOM 1004 O O . ILE A 1 132 ? 3.897 -2.438 -15.175 1.00 90.62 132 ILE A O 1
ATOM 1008 N N . GLY A 1 133 ? 4.7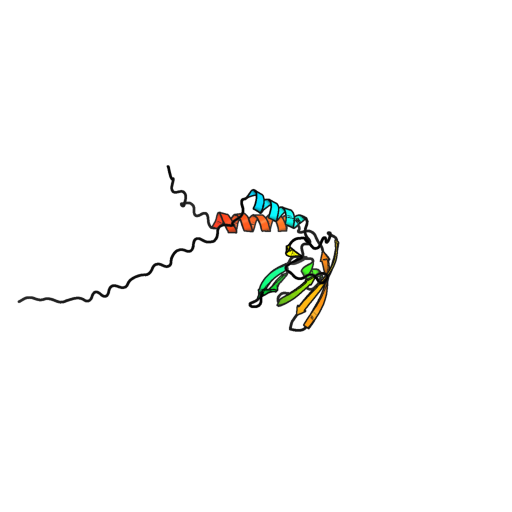13 -4.451 -14.635 1.00 90.19 133 GLY A N 1
ATOM 1009 C CA . GLY A 1 133 ? 4.164 -5.140 -15.802 1.00 90.19 133 GLY A CA 1
ATOM 1010 C C . GLY A 1 133 ? 2.647 -5.003 -15.907 1.00 90.19 133 GLY A C 1
ATOM 1011 O O . GLY A 1 133 ? 2.146 -4.675 -16.974 1.00 90.19 133 GLY A O 1
ATOM 1012 N N . THR A 1 134 ? 1.928 -5.170 -14.795 1.00 88.00 134 THR A N 1
ATOM 1013 C CA . THR A 1 134 ? 0.465 -5.009 -14.735 1.00 88.00 134 THR A CA 1
ATOM 1014 C C . THR A 1 134 ? 0.072 -3.581 -15.113 1.00 88.00 134 THR A C 1
ATOM 1016 O O . THR A 1 134 ? -0.744 -3.383 -16.005 1.00 88.00 134 THR A O 1
ATOM 1019 N N . HIS A 1 135 ? 0.710 -2.566 -14.522 1.00 87.50 135 HIS A N 1
ATOM 1020 C CA . HIS A 1 135 ? 0.420 -1.170 -14.855 1.00 87.50 135 HIS A CA 1
ATOM 1021 C C . HIS A 1 135 ? 0.710 -0.840 -16.327 1.00 87.50 135 HIS A C 1
ATOM 1023 O O . HIS A 1 135 ? -0.100 -0.203 -16.995 1.00 87.50 135 HIS A O 1
ATOM 1029 N N . MET A 1 136 ? 1.850 -1.289 -16.853 1.00 86.06 136 MET A N 1
ATOM 1030 C CA . MET A 1 136 ? 2.267 -0.968 -18.218 1.00 86.06 136 MET A CA 1
ATOM 1031 C C . MET A 1 136 ?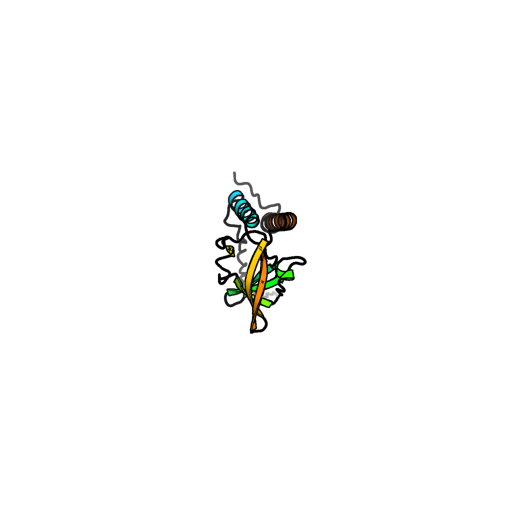 1.451 -1.736 -19.264 1.00 86.06 136 MET A C 1
ATOM 1033 O O . MET A 1 136 ? 0.993 -1.157 -20.246 1.00 86.06 136 MET A O 1
ATOM 1037 N N . ILE A 1 137 ? 1.241 -3.035 -19.070 1.00 85.31 137 ILE A N 1
ATOM 1038 C CA . ILE A 1 137 ? 0.551 -3.880 -20.047 1.00 85.31 137 ILE A CA 1
ATOM 1039 C C . ILE A 1 137 ? -0.960 -3.679 -19.948 1.00 85.31 137 ILE A C 1
ATOM 1041 O O . ILE A 1 137 ? -1.608 -3.452 -20.963 1.00 85.31 137 ILE A O 1
ATOM 1045 N N . GLU A 1 138 ? -1.536 -3.701 -18.751 1.00 78.88 138 GLU A N 1
ATOM 1046 C CA . GLU A 1 138 ? -2.990 -3.581 -18.595 1.00 78.88 138 GLU A CA 1
ATOM 1047 C C . GLU A 1 138 ? -3.446 -2.119 -18.585 1.00 78.88 138 GLU A C 1
ATOM 1049 O O . GLU A 1 138 ? -4.487 -1.794 -19.143 1.00 78.88 138 GLU A O 1
ATOM 1054 N N . GLY A 1 139 ? -2.662 -1.209 -18.004 1.00 74.19 139 GLY A N 1
ATOM 1055 C CA . GLY A 1 139 ? -3.027 0.208 -17.915 1.00 74.19 139 GLY A CA 1
ATOM 1056 C C . GLY A 1 139 ? -2.757 1.015 -19.187 1.00 74.19 139 GLY A C 1
ATOM 1057 O O . GLY A 1 139 ? -3.505 1.945 -19.477 1.00 74.19 139 GLY A O 1
ATOM 1058 N N . HIS A 1 140 ? -1.724 0.670 -19.967 1.00 74.06 140 HIS A N 1
ATOM 1059 C CA . HIS A 1 140 ? -1.425 1.358 -21.230 1.00 74.06 140 HIS A CA 1
ATOM 1060 C C . HIS A 1 140 ? -1.735 0.507 -22.463 1.00 74.06 140 HIS A C 1
ATOM 1062 O O . HIS A 1 140 ? -2.381 1.005 -23.383 1.00 74.06 140 HIS A O 1
ATOM 1068 N N . LEU A 1 141 ? -1.275 -0.750 -22.515 1.00 70.06 141 LEU A N 1
ATOM 1069 C CA . LEU A 1 141 ? -1.347 -1.555 -23.743 1.00 70.06 141 LEU A CA 1
ATOM 1070 C C . LEU A 1 141 ? -2.712 -2.214 -23.970 1.00 70.06 141 LEU A C 1
ATOM 1072 O O . LEU A 1 141 ? -3.118 -2.333 -25.122 1.00 70.06 141 LEU A O 1
ATOM 1076 N N . ALA A 1 142 ? -3.461 -2.572 -22.923 1.00 61.66 142 ALA A N 1
ATOM 1077 C CA . ALA A 1 142 ? -4.809 -3.128 -23.090 1.00 61.66 142 ALA A CA 1
ATOM 1078 C C . ALA A 1 142 ? -5.787 -2.127 -23.738 1.00 61.66 142 ALA A C 1
ATOM 1080 O O . ALA A 1 142 ? -6.743 -2.534 -24.397 1.00 61.66 142 ALA A O 1
ATOM 1081 N N . TYR A 1 143 ? -5.501 -0.825 -23.622 1.00 52.59 143 TYR A N 1
ATOM 1082 C CA . TYR A 1 143 ? -6.255 0.259 -24.259 1.00 52.59 143 TYR A CA 1
ATOM 1083 C C . TYR A 1 143 ? -5.663 0.718 -25.601 1.00 52.59 143 TYR A C 1
ATOM 1085 O O . TYR A 1 143 ? -6.278 1.522 -26.304 1.00 52.59 143 TYR A O 1
ATOM 1093 N N . MET A 1 144 ? -4.502 0.195 -26.014 1.00 50.88 144 MET A N 1
ATOM 1094 C CA . MET A 1 144 ? -4.015 0.361 -27.384 1.00 50.88 144 MET A CA 1
ATOM 1095 C C . MET A 1 144 ? -4.757 -0.623 -28.288 1.00 50.88 144 MET A C 1
ATOM 1097 O O . MET A 1 144 ? -4.290 -1.725 -28.566 1.00 50.88 144 MET A O 1
ATOM 1101 N N . HIS A 1 145 ? -5.947 -0.242 -28.754 1.00 48.75 145 HIS A N 1
ATOM 1102 C CA . HIS A 1 145 ? -6.584 -0.977 -29.842 1.00 48.75 145 HIS A CA 1
ATOM 1103 C C . HIS A 1 145 ? -5.689 -0.907 -31.094 1.00 48.75 145 HIS A C 1
ATOM 1105 O O . HIS A 1 145 ? -5.317 0.204 -31.501 1.00 48.75 145 HIS A O 1
ATOM 1111 N N . PRO A 1 146 ? -5.358 -2.048 -31.732 1.00 42.50 146 PRO A N 1
ATOM 1112 C CA . PRO A 1 146 ? -4.676 -2.056 -33.019 1.00 42.50 146 PRO A CA 1
ATOM 1113 C C . PRO A 1 146 ? -5.620 -1.438 -34.058 1.00 42.50 146 PRO A C 1
ATOM 1115 O O . PRO A 1 146 ? -6.550 -2.086 -34.532 1.00 42.50 146 PRO A O 1
ATOM 1118 N N . GLY A 1 147 ? -5.439 -0.147 -34.339 1.00 46.06 147 GLY A N 1
ATOM 1119 C CA . GLY A 1 147 ? -6.282 0.598 -35.279 1.00 46.06 147 GLY A CA 1
ATOM 1120 C C . GLY A 1 147 ? -6.446 2.099 -35.022 1.00 46.06 147 GLY A C 1
ATOM 1121 O O . GLY A 1 147 ? -7.157 2.741 -35.786 1.00 46.06 147 GLY A O 1
ATOM 1122 N N . SER A 1 148 ? -5.824 2.683 -33.989 1.00 45.31 148 SER A N 1
ATOM 1123 C CA . SER A 1 148 ? -5.891 4.143 -33.754 1.00 45.31 148 SER A CA 1
ATOM 1124 C C . SER A 1 148 ? -4.686 4.943 -34.268 1.00 45.31 148 SER A C 1
ATOM 1126 O O . SER A 1 148 ? -4.575 6.134 -33.984 1.00 45.31 148 SER A O 1
ATOM 1128 N N . GLU A 1 149 ? -3.826 4.331 -35.084 1.00 46.12 149 GLU A N 1
ATOM 1129 C CA . GLU A 1 149 ? -2.916 5.070 -35.962 1.00 46.12 149 GLU A CA 1
ATOM 1130 C C . GLU A 1 149 ? -3.676 5.463 -37.236 1.00 46.12 149 GLU A C 1
ATOM 1132 O O . GLU A 1 149 ? -3.610 4.789 -38.259 1.00 46.12 149 GLU A O 1
ATOM 1137 N N . THR A 1 150 ? -4.444 6.551 -37.181 1.00 44.12 150 THR A N 1
ATOM 1138 C CA . THR A 1 150 ? -4.684 7.316 -38.407 1.00 44.12 150 THR A CA 1
ATOM 1139 C C . THR A 1 150 ? -3.480 8.215 -38.606 1.00 44.12 150 THR A C 1
ATOM 1141 O O . THR A 1 150 ? -3.288 9.167 -37.846 1.00 44.12 150 THR A O 1
ATOM 1144 N N . GLU A 1 151 ? -2.677 7.868 -39.608 1.00 45.69 151 GLU A N 1
ATOM 1145 C CA . GLU A 1 151 ? -1.691 8.730 -40.249 1.00 45.69 151 GLU A CA 1
ATOM 1146 C C . GLU A 1 151 ? -2.207 10.175 -40.321 1.00 45.69 151 GLU A C 1
ATOM 1148 O O . GLU A 1 151 ? -3.266 10.450 -40.889 1.00 45.69 151 GLU A O 1
ATOM 1153 N N . SER A 1 152 ? -1.450 11.111 -39.756 1.00 40.78 152 SER A N 1
ATOM 1154 C CA . SER A 1 152 ? -1.543 12.516 -40.138 1.00 40.78 152 SER A CA 1
ATOM 1155 C C . SER A 1 152 ? -0.214 12.904 -40.770 1.00 40.78 152 SER A C 1
ATOM 1157 O O . SER A 1 152 ? 0.800 12.981 -40.073 1.00 40.78 152 SER A O 1
ATOM 1159 N N . HIS A 1 153 ? -0.269 13.062 -42.093 1.00 40.28 153 HIS A N 1
ATOM 1160 C CA . HIS A 1 153 ? 0.733 13.691 -42.951 1.00 40.28 153 HIS A CA 1
ATOM 1161 C C . HIS A 1 153 ? 1.221 15.043 -42.421 1.00 40.28 153 HIS A C 1
ATOM 1163 O O . HIS A 1 153 ? 0.399 15.772 -41.816 1.00 40.28 153 HIS A O 1
#

Organism: Eiseniibacteriota bacterium (NCBI:txid2212470)